Protein AF-A0A0H3J880-F1 (afdb_monomer_lite)

Radius of gyration: 16.23 Å; chains: 1; bounding box: 43×31×44 Å

Secondary structure (DSSP, 8-state):
--HHHHHHHHHHHHHHHHHHHHHHHHHHHHTT------HHHHHHHHHHHHHHHHHHHHHHHHTTGGG--S-HHHHHHHHHHHHHHHHHHHHHHTTT-HHHHHHHHHHHHHHHHHHHHHHHHHHHIIIII--

Sequence (131 aa):
MEMYTDKLGWIAAILFFVCFCYFILKRFVISGFKIKIKLRQVLNLHCYLGIIGTIIAIFHVGKNIVFIQLSAGFICFFSMILLCISGIAIKWFKKISPASRKAWRFIHIGLTAVFVTALLWHIVLYHFIMG

pLDDT: mean 84.31, std 11.35, range [44.94, 95.81]

Structure (mmCIF, N/CA/C/O backbone):
data_AF-A0A0H3J880-F1
#
_entry.id   AF-A0A0H3J880-F1
#
loop_
_atom_site.group_PDB
_atom_site.id
_atom_site.type_symbol
_atom_site.label_atom_id
_atom_site.label_alt_id
_atom_site.label_comp_id
_atom_site.label_asym_id
_atom_site.label_entity_id
_atom_site.label_seq_id
_atom_site.pdbx_PDB_ins_code
_atom_site.Cartn_x
_atom_site.Cartn_y
_atom_site.Cartn_z
_atom_site.occupancy
_atom_site.B_iso_or_equiv
_atom_site.auth_seq_id
_atom_site.auth_comp_id
_atom_site.auth_asym_id
_atom_site.auth_atom_id
_atom_site.pdbx_PDB_model_num
ATOM 1 N N . MET A 1 1 ? 25.441 -1.192 -14.519 1.00 44.94 1 MET A N 1
ATOM 2 C CA . MET A 1 1 ? 24.939 -0.631 -13.238 1.00 44.94 1 MET A CA 1
ATOM 3 C C . MET A 1 1 ? 23.464 -1.006 -12.999 1.00 44.94 1 MET A C 1
ATOM 5 O O . MET A 1 1 ? 22.773 -0.302 -12.278 1.00 44.94 1 MET A O 1
ATOM 9 N N . GLU A 1 2 ? 22.988 -2.131 -13.548 1.00 46.22 2 GLU A N 1
ATOM 10 C CA . GLU A 1 2 ? 21.571 -2.558 -13.513 1.00 46.22 2 GLU A CA 1
ATOM 11 C C . GLU A 1 2 ? 21.253 -3.483 -12.322 1.00 46.22 2 GLU A C 1
ATOM 13 O O . GLU A 1 2 ? 20.140 -3.524 -11.813 1.00 46.22 2 GLU A O 1
ATOM 18 N N . MET A 1 3 ? 22.262 -4.159 -11.768 1.00 45.28 3 MET A N 1
ATOM 19 C CA . MET A 1 3 ? 22.069 -5.192 -10.739 1.00 45.28 3 MET A CA 1
ATOM 20 C C . MET A 1 3 ? 21.665 -4.661 -9.345 1.00 45.28 3 MET A C 1
ATOM 22 O O . MET A 1 3 ? 21.266 -5.431 -8.471 1.00 45.28 3 MET A O 1
ATOM 26 N N . TYR A 1 4 ? 21.813 -3.355 -9.089 1.00 53.69 4 TYR A N 1
ATOM 27 C CA . TYR A 1 4 ? 21.455 -2.729 -7.805 1.00 53.69 4 TYR A CA 1
ATOM 28 C C . TYR A 1 4 ? 20.033 -2.156 -7.792 1.00 53.69 4 TYR A C 1
ATOM 30 O O . TYR A 1 4 ? 19.443 -2.034 -6.718 1.00 53.69 4 TYR A O 1
ATOM 38 N N . THR A 1 5 ? 19.482 -1.789 -8.952 1.00 58.12 5 THR A N 1
ATOM 39 C CA . THR A 1 5 ? 18.128 -1.229 -9.065 1.00 58.12 5 THR A CA 1
ATOM 40 C C . THR A 1 5 ? 17.067 -2.289 -8.802 1.00 58.12 5 THR A C 1
ATOM 42 O O . THR A 1 5 ? 16.141 -2.015 -8.038 1.00 58.12 5 THR A O 1
ATOM 45 N N . ASP A 1 6 ? 17.263 -3.515 -9.286 1.00 69.81 6 ASP A N 1
ATOM 46 C CA . ASP A 1 6 ? 16.341 -4.631 -9.036 1.00 69.81 6 ASP A CA 1
ATOM 47 C C . ASP A 1 6 ? 16.249 -4.997 -7.557 1.00 69.81 6 ASP A C 1
ATOM 49 O O . ASP A 1 6 ? 15.160 -5.211 -7.026 1.00 69.81 6 ASP A O 1
ATOM 53 N N . LYS A 1 7 ? 17.381 -4.992 -6.843 1.00 84.44 7 LYS A N 1
ATOM 54 C CA . LYS A 1 7 ? 17.411 -5.328 -5.411 1.00 84.44 7 LYS A CA 1
ATOM 55 C C . LYS A 1 7 ? 16.525 -4.394 -4.587 1.00 84.44 7 LYS A C 1
ATOM 57 O O . LYS A 1 7 ? 15.821 -4.858 -3.697 1.00 84.44 7 LYS A O 1
ATOM 62 N N . LEU A 1 8 ? 16.524 -3.094 -4.891 1.00 88.00 8 LEU A N 1
ATOM 63 C CA . LEU A 1 8 ? 15.665 -2.124 -4.203 1.00 88.00 8 LEU A CA 1
ATOM 64 C C . LEU A 1 8 ? 14.180 -2.353 -4.513 1.00 88.00 8 LEU A C 1
ATOM 66 O O . LEU A 1 8 ? 13.360 -2.276 -3.599 1.00 88.00 8 LEU A O 1
ATOM 70 N N . GLY A 1 9 ? 13.847 -2.679 -5.767 1.00 87.00 9 GLY A N 1
ATOM 71 C CA . GLY A 1 9 ? 12.483 -3.024 -6.175 1.00 87.00 9 GLY A CA 1
ATOM 72 C C . GLY A 1 9 ? 11.954 -4.245 -5.418 1.00 87.00 9 GLY A C 1
ATOM 73 O O . GLY A 1 9 ? 10.885 -4.184 -4.810 1.00 87.00 9 GLY A O 1
ATOM 74 N N . TRP A 1 10 ? 12.753 -5.313 -5.341 1.00 90.56 10 TRP A N 1
ATOM 75 C CA . TRP A 1 10 ? 12.415 -6.518 -4.579 1.00 90.56 10 TRP A CA 1
ATOM 76 C C . TRP A 1 10 ? 12.299 -6.267 -3.072 1.00 90.56 10 TRP A C 1
ATOM 78 O O . TRP A 1 10 ? 11.354 -6.747 -2.446 1.00 90.56 10 TRP A O 1
ATOM 88 N N . ILE A 1 11 ? 13.204 -5.478 -2.478 1.00 91.50 11 ILE A N 1
ATOM 89 C CA . ILE A 1 11 ? 13.110 -5.100 -1.058 1.00 91.50 11 ILE A CA 1
ATOM 90 C C . ILE A 1 11 ? 11.801 -4.347 -0.792 1.00 91.50 11 ILE A C 1
ATOM 92 O O . ILE A 1 11 ? 11.100 -4.662 0.172 1.00 91.50 11 ILE A O 1
ATOM 96 N N . ALA A 1 12 ? 11.440 -3.384 -1.647 1.00 90.62 12 ALA A N 1
ATOM 97 C CA . ALA A 1 12 ? 10.167 -2.682 -1.530 1.00 90.62 12 ALA A CA 1
ATOM 98 C C . ALA A 1 12 ? 8.988 -3.662 -1.642 1.00 90.62 12 ALA A C 1
ATOM 100 O O . ALA A 1 12 ? 8.129 -3.675 -0.761 1.00 90.62 12 ALA A O 1
ATOM 101 N N . ALA A 1 13 ? 8.975 -4.539 -2.650 1.00 90.62 13 ALA A N 1
ATOM 102 C CA . ALA A 1 13 ? 7.918 -5.531 -2.841 1.00 90.62 13 ALA A CA 1
ATOM 103 C C . ALA A 1 13 ? 7.730 -6.444 -1.613 1.00 90.62 13 ALA A C 1
ATOM 105 O O . ALA A 1 13 ? 6.600 -6.648 -1.167 1.00 90.62 13 ALA A O 1
ATOM 106 N N . ILE A 1 14 ? 8.821 -6.928 -1.006 1.00 92.94 14 ILE A N 1
ATOM 107 C CA . ILE A 1 14 ? 8.778 -7.754 0.213 1.00 92.94 14 ILE A CA 1
ATOM 108 C C . ILE A 1 14 ? 8.187 -6.968 1.389 1.00 92.94 14 ILE A C 1
ATOM 110 O O . ILE A 1 14 ? 7.312 -7.476 2.092 1.00 92.94 14 ILE A O 1
ATOM 114 N N . LEU A 1 15 ? 8.613 -5.718 1.599 1.00 92.38 15 LEU A N 1
ATOM 115 C CA . LEU A 1 15 ? 8.050 -4.867 2.653 1.00 92.38 15 LEU A CA 1
ATOM 116 C C . LEU A 1 15 ? 6.542 -4.657 2.458 1.00 92.38 15 LEU A C 1
ATOM 118 O O . LEU A 1 15 ? 5.781 -4.720 3.426 1.00 92.38 15 LEU A O 1
ATOM 122 N N . PHE A 1 16 ? 6.087 -4.478 1.214 1.00 88.94 16 PHE A N 1
ATOM 123 C CA . PHE A 1 16 ? 4.661 -4.375 0.904 1.00 88.94 16 PHE A CA 1
ATOM 124 C C . PHE A 1 16 ? 3.904 -5.682 1.103 1.00 88.94 16 PHE A C 1
ATOM 126 O O . PHE A 1 16 ? 2.781 -5.655 1.608 1.00 88.94 16 PHE A O 1
ATOM 133 N N . PHE A 1 17 ? 4.510 -6.820 0.780 1.00 90.88 17 PHE A N 1
ATOM 134 C CA . PHE A 1 17 ? 3.924 -8.126 1.054 1.00 90.88 17 PHE A CA 1
ATOM 135 C C . PHE A 1 17 ? 3.709 -8.332 2.562 1.00 90.88 17 PHE A C 1
ATOM 137 O O . PHE A 1 17 ? 2.614 -8.692 2.996 1.00 90.88 17 PHE A O 1
ATOM 144 N N . VAL A 1 18 ? 4.700 -7.983 3.389 1.00 90.50 18 VAL A N 1
ATOM 145 C CA . VAL A 1 18 ? 4.560 -7.998 4.856 1.00 90.50 18 VAL A CA 1
ATOM 146 C C . VAL A 1 18 ? 3.460 -7.034 5.321 1.00 90.50 18 VAL A C 1
ATOM 148 O O . VAL A 1 18 ? 2.651 -7.383 6.186 1.00 90.50 18 VAL A O 1
ATOM 151 N N . CYS A 1 19 ? 3.363 -5.842 4.724 1.00 89.44 19 CYS A N 1
ATOM 152 C CA . CYS A 1 19 ? 2.262 -4.915 4.987 1.00 89.44 19 CYS A CA 1
ATOM 153 C C . CYS A 1 19 ? 0.897 -5.510 4.627 1.00 89.44 19 CYS A C 1
ATOM 155 O O . CYS A 1 19 ? -0.057 -5.308 5.379 1.00 89.44 19 CYS A O 1
ATOM 157 N N . PHE A 1 20 ? 0.787 -6.251 3.526 1.00 87.31 20 PHE A N 1
ATOM 158 C CA . PHE A 1 20 ? -0.449 -6.903 3.101 1.00 87.31 20 PHE A CA 1
ATOM 159 C C . PHE A 1 20 ? -0.877 -8.007 4.079 1.00 87.31 20 PHE A C 1
ATOM 161 O O . PHE A 1 20 ? -2.054 -8.096 4.443 1.00 87.31 20 PHE A O 1
ATOM 168 N N . CYS A 1 21 ? 0.080 -8.766 4.622 1.00 87.62 21 CYS A N 1
ATOM 169 C CA . CYS A 1 21 ? -0.172 -9.785 5.643 1.00 87.62 21 CYS A CA 1
ATOM 170 C C . CYS A 1 21 ? -0.862 -9.234 6.904 1.00 87.62 21 CYS A C 1
ATOM 172 O O . 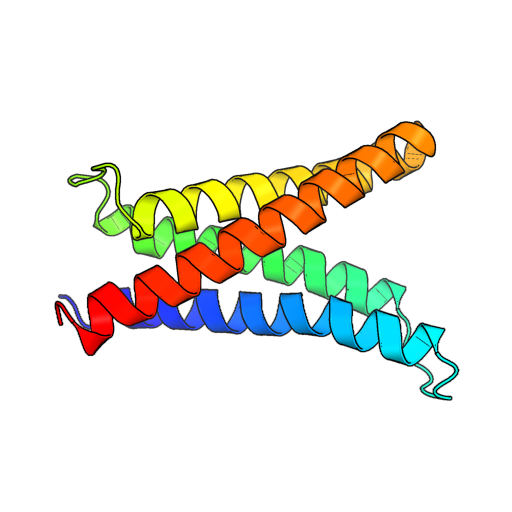CYS A 1 21 ? -1.598 -9.969 7.565 1.00 87.62 21 CYS A O 1
ATOM 174 N N . TYR A 1 22 ? -0.719 -7.941 7.227 1.00 85.81 22 TYR A N 1
ATOM 175 C CA . TYR A 1 22 ? -1.488 -7.317 8.313 1.00 85.81 22 TYR A CA 1
ATOM 176 C C . TYR A 1 22 ? -3.004 -7.442 8.101 1.00 85.81 22 TYR A C 1
ATOM 178 O O . TYR A 1 22 ? -3.739 -7.687 9.062 1.00 85.81 22 TYR A O 1
ATOM 186 N N . PHE A 1 23 ? -3.489 -7.281 6.865 1.00 80.81 23 PHE A N 1
ATOM 187 C CA . PHE A 1 23 ? -4.916 -7.389 6.562 1.00 80.81 23 PHE A CA 1
ATOM 188 C C . PHE A 1 23 ? -5.432 -8.800 6.851 1.00 80.81 23 PHE A C 1
ATOM 190 O O . PHE A 1 23 ? -6.461 -8.958 7.513 1.00 80.81 23 PHE A O 1
ATOM 197 N N . ILE A 1 24 ? -4.669 -9.806 6.422 1.00 82.75 24 ILE A N 1
ATOM 198 C CA . ILE A 1 24 ? -4.939 -11.225 6.663 1.00 82.75 24 ILE A CA 1
ATOM 199 C C . ILE A 1 24 ? -4.944 -11.507 8.171 1.00 82.75 24 ILE A C 1
ATOM 201 O O . ILE A 1 24 ? -5.935 -11.995 8.715 1.00 82.75 24 ILE A O 1
ATOM 205 N N . LEU A 1 25 ? -3.884 -11.104 8.877 1.00 83.31 25 LEU A N 1
ATOM 206 C CA . LEU A 1 25 ? -3.745 -11.312 10.318 1.00 83.31 25 LEU A CA 1
ATOM 207 C C . LEU A 1 25 ? -4.886 -10.666 11.112 1.00 83.31 25 LEU A C 1
ATOM 209 O O . LEU A 1 25 ? -5.441 -11.270 12.029 1.00 83.31 25 LEU A O 1
ATOM 213 N N . LYS A 1 26 ? -5.280 -9.444 10.745 1.00 81.06 26 LYS A N 1
ATOM 214 C CA . LYS A 1 26 ? -6.403 -8.747 11.374 1.00 81.06 26 LYS A CA 1
ATOM 215 C C . LYS A 1 26 ? -7.712 -9.526 11.221 1.00 81.06 26 LYS A C 1
ATOM 217 O O . LYS A 1 26 ? -8.506 -9.533 12.158 1.00 81.06 26 LYS A O 1
ATOM 222 N N . ARG A 1 27 ? -7.954 -10.159 10.068 1.00 82.38 27 ARG A N 1
ATOM 223 C CA . ARG A 1 27 ? -9.150 -10.985 9.844 1.00 82.38 27 ARG A CA 1
ATOM 224 C C . ARG A 1 27 ? -9.129 -12.240 10.708 1.00 82.38 27 ARG A C 1
ATOM 226 O O . ARG A 1 27 ? -10.119 -12.481 11.386 1.00 82.38 27 ARG A O 1
ATOM 233 N N . PHE A 1 28 ? -8.002 -12.947 10.782 1.00 82.19 28 PHE A N 1
ATOM 234 C CA . PHE A 1 28 ? -7.865 -14.120 11.655 1.00 82.19 28 PHE A CA 1
ATOM 235 C C . PHE A 1 28 ? -8.139 -13.798 13.127 1.00 82.19 28 PHE A C 1
ATOM 237 O O . PHE A 1 28 ? -8.908 -14.505 13.774 1.00 82.19 28 PHE A O 1
ATOM 244 N N . VAL A 1 29 ? -7.578 -12.700 13.646 1.00 78.00 29 VAL A N 1
ATOM 245 C CA . VAL A 1 29 ? -7.802 -12.288 15.043 1.00 78.00 29 VAL A CA 1
ATOM 246 C C . VAL A 1 29 ? -9.272 -11.925 15.303 1.00 78.00 29 VAL A C 1
ATOM 248 O O . VAL A 1 29 ? -9.797 -12.248 16.364 1.00 78.00 29 VAL A O 1
ATOM 251 N N . ILE A 1 30 ? -9.960 -11.283 14.349 1.00 75.88 30 ILE A N 1
ATOM 252 C CA . ILE A 1 30 ? -11.394 -10.957 14.481 1.00 75.88 30 ILE A CA 1
ATOM 253 C C . ILE A 1 30 ? -12.262 -12.223 14.441 1.00 75.88 30 ILE A C 1
ATOM 255 O O . ILE A 1 30 ? -13.243 -12.295 15.174 1.00 75.88 30 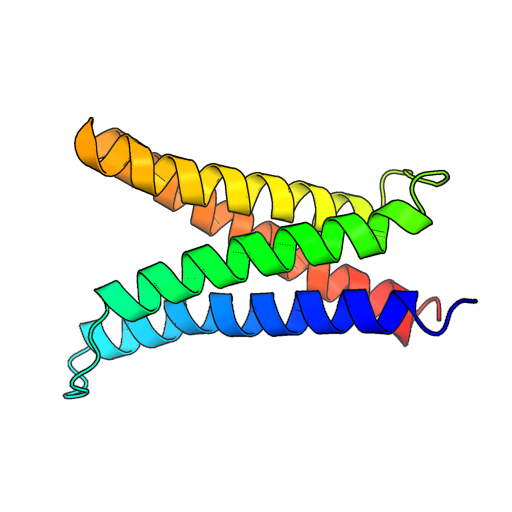ILE A O 1
ATOM 259 N N . SER A 1 31 ? -11.893 -13.227 13.643 1.00 77.88 31 SER A N 1
ATOM 260 C CA . SER A 1 31 ? -12.625 -14.497 13.518 1.00 77.88 31 SER A CA 1
ATOM 261 C C . SER A 1 31 ? -12.467 -15.445 14.720 1.00 77.88 31 SER A C 1
ATOM 263 O O . SER A 1 31 ? -12.843 -16.609 14.631 1.00 77.88 31 SER A O 1
ATOM 265 N N . GLY A 1 32 ? -11.925 -14.976 15.849 1.00 66.44 32 GLY A N 1
ATOM 266 C CA . GLY A 1 32 ? -11.917 -15.729 17.107 1.00 66.44 32 GLY A CA 1
ATOM 267 C C . GLY A 1 32 ? -10.705 -16.635 17.325 1.00 66.44 32 GLY A C 1
ATOM 268 O O . GLY A 1 32 ? -10.690 -17.407 18.285 1.00 66.44 32 GLY A O 1
ATOM 269 N N . PHE A 1 33 ? -9.656 -16.529 16.501 1.00 70.38 33 PHE A N 1
ATOM 270 C CA . PHE A 1 33 ? -8.387 -17.192 16.810 1.00 70.38 33 PHE A CA 1
ATOM 271 C C . PHE A 1 33 ? -7.807 -16.616 18.111 1.00 70.38 33 PHE A C 1
ATOM 273 O O . PHE A 1 33 ? -7.541 -15.417 18.203 1.00 70.38 33 PHE A O 1
ATOM 280 N N . LYS A 1 34 ? -7.581 -17.475 19.118 1.00 67.50 34 LYS A N 1
ATOM 281 C CA . LYS A 1 34 ? -7.067 -17.134 20.465 1.00 67.50 34 LYS A CA 1
ATOM 282 C C . LYS A 1 34 ? -5.588 -16.706 20.476 1.00 67.50 34 LYS A C 1
ATOM 284 O O . LYS A 1 34 ? -4.835 -17.048 21.386 1.00 67.50 34 LYS A O 1
ATOM 289 N N . ILE A 1 35 ? -5.135 -15.965 19.472 1.00 69.00 35 ILE A N 1
ATOM 290 C CA . ILE A 1 35 ? -3.759 -15.485 19.401 1.00 69.00 35 ILE A CA 1
ATOM 291 C C . ILE A 1 35 ? -3.675 -14.148 20.148 1.00 69.00 35 ILE A C 1
ATOM 293 O O . ILE A 1 35 ? -4.317 -13.167 19.772 1.00 69.00 35 ILE A O 1
ATOM 297 N N . LYS A 1 36 ? -2.859 -14.089 21.210 1.00 70.19 36 LYS A N 1
ATOM 298 C CA . LYS A 1 36 ? -2.593 -12.870 21.999 1.00 70.19 36 LYS A CA 1
ATOM 299 C C . LYS A 1 36 ? -1.694 -11.886 21.230 1.00 70.19 36 LYS A C 1
ATOM 301 O O . LYS A 1 36 ? -0.583 -11.585 21.655 1.00 70.19 36 LYS A O 1
ATOM 306 N N . ILE A 1 37 ? -2.158 -11.371 20.093 1.00 77.12 37 ILE A N 1
ATOM 307 C CA . ILE A 1 37 ? -1.441 -10.347 19.321 1.00 77.12 37 ILE A CA 1
ATOM 308 C C . ILE A 1 37 ? -1.972 -8.958 19.662 1.00 77.12 37 ILE A C 1
ATOM 310 O O . ILE A 1 37 ? -3.160 -8.655 19.536 1.00 77.12 37 ILE A O 1
ATOM 314 N N . LYS A 1 38 ? -1.057 -8.056 20.024 1.00 84.31 38 LYS A N 1
ATOM 315 C CA . LYS A 1 38 ? -1.355 -6.633 20.204 1.00 84.31 38 LYS A CA 1
ATOM 316 C C . LYS A 1 38 ? -1.556 -5.976 18.831 1.00 84.31 38 LYS A C 1
ATOM 318 O O . LYS A 1 38 ? -0.642 -5.359 18.291 1.00 84.31 38 LYS A O 1
ATOM 323 N N . LEU A 1 39 ? -2.774 -6.046 18.282 1.00 83.50 39 LEU A N 1
ATOM 324 C CA . LEU A 1 39 ? -3.146 -5.486 16.965 1.00 83.50 39 LEU A CA 1
ATOM 325 C C . LEU A 1 39 ? -2.707 -4.027 16.750 1.00 83.50 39 LEU A C 1
ATOM 327 O O . LEU A 1 39 ? -2.435 -3.618 15.623 1.00 83.50 39 LEU A O 1
ATOM 331 N N . ARG A 1 40 ? -2.629 -3.232 17.824 1.00 85.19 40 ARG A N 1
ATOM 332 C CA . ARG A 1 40 ? -2.152 -1.844 17.770 1.00 85.19 40 ARG A CA 1
ATOM 333 C C . ARG A 1 40 ? -0.666 -1.742 17.416 1.00 85.19 40 ARG A C 1
ATOM 335 O O . ARG A 1 40 ? -0.303 -0.850 16.658 1.00 85.19 40 ARG A O 1
ATOM 342 N N . GLN A 1 41 ? 0.171 -2.634 17.945 1.00 86.19 41 GLN A N 1
ATOM 343 C CA . GLN A 1 41 ? 1.599 -2.673 17.620 1.00 86.19 41 GLN A CA 1
ATOM 344 C C . GLN A 1 41 ? 1.804 -3.117 16.172 1.00 86.19 41 GLN A C 1
ATOM 346 O O . GLN A 1 41 ? 2.550 -2.470 15.446 1.00 86.19 41 GLN A O 1
ATOM 351 N N . VAL A 1 42 ? 1.061 -4.133 15.722 1.00 88.06 42 VAL A N 1
ATOM 352 C CA . VAL A 1 42 ? 1.133 -4.591 14.327 1.00 88.06 42 VAL A CA 1
ATOM 353 C C . VAL A 1 42 ? 0.655 -3.513 13.353 1.00 88.06 42 VAL A C 1
ATOM 355 O O . VAL A 1 42 ? 1.276 -3.308 12.319 1.00 88.06 42 VAL A O 1
ATOM 358 N N . LEU A 1 43 ? -0.399 -2.762 13.695 1.00 89.06 43 LEU A N 1
ATOM 359 C CA . LEU A 1 43 ? -0.839 -1.624 12.883 1.00 89.06 43 LEU A CA 1
ATOM 360 C C . LEU A 1 43 ? 0.242 -0.538 12.784 1.00 89.06 43 LEU A C 1
ATOM 362 O O . LEU A 1 43 ? 0.454 0.010 11.708 1.00 89.06 43 LEU A O 1
ATOM 366 N N . ASN A 1 44 ? 0.922 -0.216 13.890 1.00 89.69 44 ASN A N 1
ATOM 367 C CA . ASN A 1 44 ? 2.023 0.747 13.860 1.00 89.69 44 ASN A CA 1
ATOM 368 C C . ASN A 1 44 ? 3.167 0.246 12.969 1.00 89.69 44 ASN A C 1
ATOM 370 O O . ASN A 1 44 ? 3.659 1.015 12.149 1.00 89.69 44 ASN A O 1
ATOM 374 N N . LEU A 1 45 ? 3.536 -1.034 13.092 1.00 90.44 45 LEU A N 1
ATOM 375 C CA . LEU A 1 45 ? 4.549 -1.661 12.247 1.00 90.44 45 LEU A CA 1
ATOM 376 C C . LEU A 1 45 ? 4.158 -1.597 10.766 1.00 90.44 45 LEU A C 1
ATOM 378 O O . LEU A 1 45 ? 4.955 -1.132 9.965 1.00 90.44 45 LEU A O 1
ATOM 382 N N . HIS A 1 46 ? 2.922 -1.961 10.412 1.00 92.31 46 HIS A N 1
ATOM 383 C CA . HIS A 1 46 ? 2.389 -1.835 9.051 1.00 92.31 46 HIS A CA 1
ATOM 384 C C . HIS A 1 46 ? 2.531 -0.404 8.508 1.00 92.31 46 HIS A C 1
ATOM 386 O O . HIS A 1 46 ? 2.992 -0.214 7.387 1.00 92.31 46 HIS A O 1
ATOM 392 N N . CYS A 1 47 ? 2.197 0.620 9.303 1.00 91.25 47 CYS A N 1
ATOM 393 C CA . CYS A 1 47 ? 2.376 2.007 8.871 1.00 91.25 47 CYS A CA 1
ATOM 394 C C . CYS A 1 47 ? 3.855 2.366 8.650 1.00 91.25 47 CYS A C 1
ATOM 396 O O . CYS A 1 47 ? 4.168 3.027 7.664 1.00 91.25 47 CYS A O 1
ATOM 398 N N . TYR A 1 48 ? 4.757 1.952 9.546 1.00 92.50 48 TYR A N 1
ATOM 399 C CA . TYR A 1 48 ? 6.188 2.229 9.396 1.00 92.50 48 TYR A CA 1
ATOM 400 C C . TYR A 1 48 ? 6.781 1.514 8.181 1.00 92.50 48 TYR A C 1
ATOM 402 O O . TYR A 1 48 ? 7.460 2.148 7.380 1.00 92.50 48 TYR A O 1
ATOM 410 N N . LEU A 1 49 ? 6.471 0.228 8.005 1.00 93.50 49 LEU A N 1
ATOM 411 C CA . LEU A 1 49 ? 6.911 -0.560 6.855 1.00 93.50 49 LEU A CA 1
ATOM 412 C C . LEU A 1 49 ? 6.369 0.011 5.541 1.00 93.50 49 LEU A C 1
ATOM 414 O O . LEU A 1 49 ? 7.116 0.094 4.575 1.00 93.50 49 LEU A O 1
ATOM 418 N N . GLY A 1 50 ? 5.113 0.472 5.511 1.00 92.12 50 GLY A N 1
ATOM 419 C CA . GLY A 1 50 ? 4.537 1.128 4.336 1.00 92.12 50 GLY A CA 1
ATOM 420 C C . GLY A 1 50 ? 5.281 2.411 3.952 1.00 92.12 50 GLY A C 1
ATOM 421 O O . GLY A 1 50 ? 5.592 2.613 2.779 1.00 92.12 50 GLY A O 1
ATOM 422 N N . ILE A 1 51 ? 5.638 3.251 4.931 1.00 94.38 51 ILE A N 1
ATOM 423 C CA . ILE A 1 51 ? 6.429 4.470 4.691 1.00 94.38 51 ILE A CA 1
ATOM 424 C C . ILE A 1 51 ? 7.841 4.113 4.206 1.00 94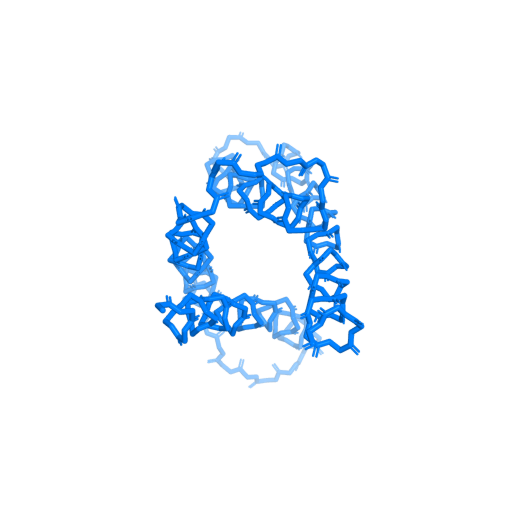.38 51 ILE A C 1
ATOM 426 O O . ILE A 1 51 ? 8.280 4.638 3.186 1.00 94.38 51 ILE A O 1
ATOM 430 N N . ILE A 1 52 ? 8.533 3.199 4.894 1.00 94.38 52 ILE A N 1
ATOM 431 C CA . ILE A 1 52 ? 9.894 2.770 4.533 1.00 94.38 52 ILE A CA 1
ATOM 432 C C . ILE A 1 52 ? 9.911 2.160 3.128 1.00 94.38 52 ILE A C 1
ATOM 434 O O . ILE A 1 52 ? 10.738 2.542 2.304 1.00 94.38 52 ILE A O 1
ATOM 438 N N . GLY A 1 53 ? 8.964 1.271 2.821 1.00 93.06 53 GLY A N 1
ATOM 439 C CA . GLY A 1 53 ? 8.815 0.687 1.490 1.00 93.06 53 GLY A CA 1
ATOM 440 C C . GLY A 1 53 ? 8.569 1.754 0.421 1.00 93.06 53 GLY A C 1
ATOM 441 O O . GLY A 1 53 ? 9.156 1.683 -0.654 1.00 93.06 53 GLY A O 1
ATOM 442 N N . THR A 1 54 ? 7.773 2.783 0.736 1.00 93.62 54 THR A N 1
ATOM 443 C CA . THR A 1 54 ? 7.553 3.942 -0.150 1.00 93.62 54 THR A CA 1
ATOM 444 C C . THR A 1 54 ? 8.833 4.695 -0.454 1.00 93.62 54 THR A C 1
ATOM 446 O O . THR A 1 54 ? 9.126 4.944 -1.619 1.00 93.62 54 THR A O 1
ATOM 449 N N . ILE A 1 55 ? 9.640 4.985 0.562 1.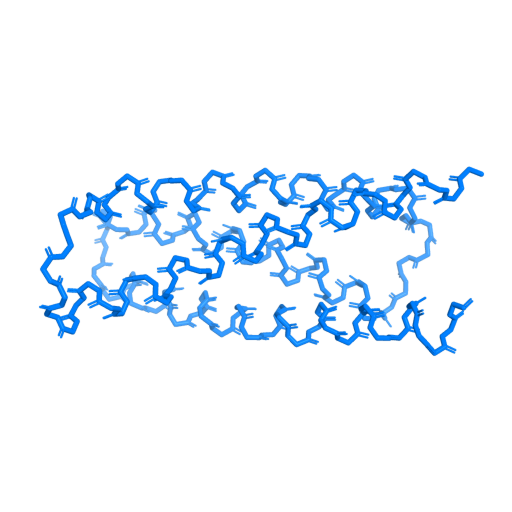00 93.56 55 ILE A N 1
ATOM 450 C CA . ILE A 1 55 ? 10.933 5.651 0.385 1.00 93.56 55 ILE A CA 1
ATOM 451 C C . ILE A 1 55 ? 11.868 4.810 -0.497 1.00 93.56 55 ILE A C 1
ATOM 453 O O . ILE A 1 55 ? 12.488 5.337 -1.418 1.00 93.56 55 ILE A O 1
ATOM 457 N N . ILE A 1 56 ? 11.933 3.495 -0.276 1.00 92.38 56 ILE A N 1
ATOM 458 C CA . ILE A 1 56 ? 12.774 2.594 -1.079 1.00 92.38 56 ILE A CA 1
ATOM 459 C C . ILE A 1 56 ? 12.313 2.560 -2.542 1.00 92.38 56 ILE A C 1
ATOM 461 O O . ILE A 1 56 ? 13.150 2.635 -3.441 1.00 92.38 56 ILE A O 1
ATOM 465 N N . ALA A 1 57 ? 11.004 2.515 -2.801 1.00 89.94 57 ALA A N 1
ATOM 466 C CA . ALA A 1 57 ? 10.485 2.573 -4.166 1.00 89.94 57 ALA A CA 1
ATOM 467 C C . ALA A 1 57 ? 10.767 3.920 -4.848 1.00 89.94 57 ALA A C 1
ATOM 469 O O . ALA A 1 57 ? 11.087 3.933 -6.032 1.00 89.94 57 ALA A O 1
ATOM 470 N N . ILE A 1 58 ? 10.721 5.040 -4.113 1.00 90.19 58 ILE A N 1
ATOM 471 C CA . ILE A 1 58 ? 11.146 6.351 -4.634 1.00 90.19 58 ILE A CA 1
ATOM 472 C C . ILE A 1 58 ? 12.610 6.290 -5.076 1.00 90.19 58 ILE A C 1
ATOM 474 O O . ILE A 1 58 ? 12.927 6.768 -6.158 1.00 90.19 58 ILE A O 1
ATOM 478 N N . PHE A 1 59 ? 13.500 5.660 -4.305 1.00 89.56 59 PH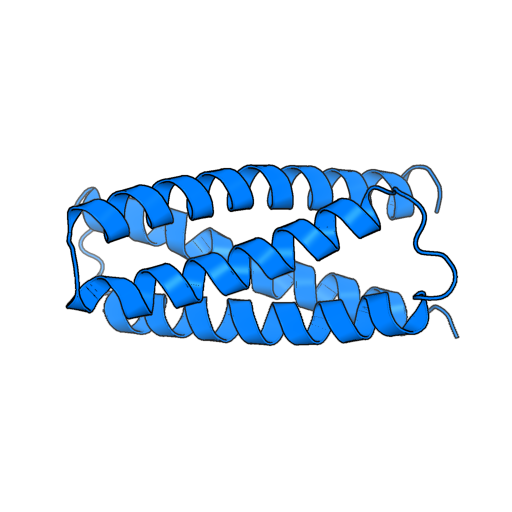E A N 1
ATOM 479 C CA . PHE A 1 59 ? 14.898 5.491 -4.714 1.00 89.56 59 PHE A CA 1
ATOM 480 C C . PHE A 1 59 ? 15.081 4.530 -5.896 1.00 89.56 59 PHE A C 1
ATOM 482 O O . PHE A 1 59 ? 15.965 4.750 -6.725 1.00 89.56 59 PHE A O 1
ATOM 489 N N . HIS A 1 60 ? 14.261 3.481 -5.990 1.00 87.62 60 HIS A N 1
ATOM 490 C CA . HIS A 1 60 ? 14.256 2.558 -7.127 1.00 87.62 60 HIS A CA 1
ATOM 491 C C . HIS A 1 60 ? 13.839 3.271 -8.427 1.00 87.62 60 HIS A C 1
ATOM 493 O O . HIS A 1 60 ? 14.558 3.202 -9.423 1.00 87.62 60 HIS A O 1
ATOM 499 N N . VAL A 1 61 ? 12.733 4.024 -8.397 1.00 84.75 61 VAL A N 1
ATOM 500 C CA . VAL A 1 61 ? 12.232 4.800 -9.547 1.00 84.75 61 VAL A CA 1
ATOM 501 C C . VAL A 1 61 ? 13.108 6.017 -9.833 1.00 84.75 61 VAL A C 1
ATOM 503 O O . VAL A 1 61 ? 13.305 6.369 -10.991 1.00 84.75 61 VAL A O 1
ATOM 506 N N . GLY A 1 62 ? 13.688 6.626 -8.795 1.00 75.19 62 GLY A N 1
ATOM 507 C CA . GLY A 1 62 ? 14.526 7.826 -8.854 1.00 75.19 62 GLY A CA 1
ATOM 508 C C . GLY A 1 62 ? 15.670 7.748 -9.861 1.00 75.19 62 GLY A C 1
ATOM 509 O O . GLY A 1 62 ? 16.054 8.749 -10.458 1.00 75.19 62 GLY A O 1
ATOM 510 N N . LYS A 1 63 ? 16.175 6.537 -10.096 1.00 68.44 63 LYS A N 1
ATOM 511 C CA . LYS A 1 63 ? 17.257 6.256 -11.044 1.00 68.44 63 LYS A CA 1
ATOM 512 C C . LYS A 1 63 ? 16.793 6.148 -12.504 1.00 68.44 63 LYS A C 1
ATOM 514 O O . LYS A 1 63 ? 17.634 6.169 -13.391 1.00 68.44 63 LYS A O 1
ATOM 519 N N . ASN A 1 64 ? 15.482 6.082 -12.742 1.00 66.69 64 ASN A N 1
ATOM 520 C CA . ASN A 1 64 ? 14.835 5.915 -14.048 1.00 66.69 64 ASN A CA 1
ATOM 521 C C . ASN A 1 64 ? 13.840 7.056 -14.380 1.00 66.69 64 ASN A C 1
ATOM 523 O O . ASN A 1 64 ? 13.058 6.939 -15.321 1.00 66.69 64 ASN A O 1
ATOM 527 N N . ILE A 1 65 ? 13.872 8.176 -13.635 1.00 62.91 65 ILE A N 1
ATOM 528 C CA . ILE A 1 65 ? 12.941 9.324 -13.768 1.00 62.91 65 ILE A CA 1
ATOM 529 C C . ILE A 1 65 ? 12.908 9.923 -15.188 1.00 62.91 65 ILE A C 1
ATOM 531 O O . ILE A 1 65 ? 11.909 10.519 -15.584 1.00 62.91 65 ILE A O 1
ATOM 535 N N . VAL A 1 66 ? 13.969 9.745 -15.978 1.00 54.81 66 VAL A N 1
ATOM 536 C CA . VAL A 1 66 ? 14.074 10.301 -17.339 1.00 54.81 66 VAL A CA 1
ATOM 537 C C . VAL A 1 66 ? 13.091 9.637 -18.324 1.00 54.81 66 VAL A C 1
ATOM 539 O O . VAL A 1 66 ? 12.756 10.233 -19.342 1.00 54.81 66 VAL A O 1
ATOM 542 N N . PHE A 1 67 ? 12.545 8.457 -17.996 1.00 56.41 67 PHE A N 1
ATOM 543 C CA . PHE A 1 67 ? 11.593 7.708 -18.830 1.00 56.41 67 PHE A CA 1
ATOM 544 C C . PHE A 1 67 ? 10.233 7.500 -18.147 1.00 56.41 67 PHE A C 1
ATOM 546 O O . PHE A 1 67 ? 9.652 6.415 -18.208 1.00 56.41 67 PHE A O 1
ATOM 553 N N . ILE A 1 68 ? 9.688 8.534 -17.494 1.00 58.31 68 ILE A N 1
ATOM 554 C CA . ILE A 1 68 ? 8.312 8.495 -16.971 1.00 58.31 68 ILE A CA 1
ATOM 555 C C . ILE A 1 68 ? 7.319 8.596 -18.143 1.00 58.31 68 ILE A C 1
ATOM 557 O O . ILE A 1 68 ? 6.704 9.626 -18.399 1.00 58.31 68 ILE A O 1
ATOM 561 N N . GLN A 1 69 ? 7.181 7.505 -18.889 1.00 68.56 69 GLN A N 1
ATOM 562 C CA . GLN A 1 69 ? 6.030 7.255 -19.747 1.00 68.56 69 GLN A CA 1
ATOM 563 C C . GLN A 1 69 ? 4.953 6.530 -18.939 1.00 68.56 69 GLN A C 1
ATOM 565 O O . GLN A 1 69 ? 5.246 5.859 -17.940 1.00 68.56 69 GLN A O 1
ATOM 570 N N . LEU A 1 70 ? 3.696 6.667 -19.372 1.00 74.81 70 LEU A N 1
ATOM 571 C CA . LEU A 1 70 ? 2.562 5.975 -18.767 1.00 74.81 70 LEU A CA 1
ATOM 572 C C . LEU A 1 70 ? 2.775 4.455 -18.903 1.00 74.81 70 LEU A C 1
ATOM 574 O O . LEU A 1 70 ? 2.532 3.867 -19.950 1.00 74.81 70 LEU A O 1
ATOM 578 N N . SER A 1 71 ? 3.295 3.836 -17.846 1.00 82.00 71 SER A N 1
ATOM 579 C CA . SER A 1 71 ? 3.752 2.444 -17.817 1.00 82.00 71 SER A CA 1
ATOM 580 C C . SER A 1 71 ? 3.237 1.729 -16.569 1.00 82.00 71 SER A C 1
ATOM 582 O O . SER A 1 71 ? 2.808 2.363 -15.600 1.00 82.00 71 SER A O 1
ATOM 584 N N . ALA A 1 72 ? 3.318 0.395 -16.558 1.00 81.69 72 ALA A N 1
ATOM 585 C CA . ALA A 1 72 ? 2.957 -0.405 -15.386 1.00 81.69 72 ALA A CA 1
ATOM 586 C C . ALA A 1 72 ? 3.754 0.013 -14.134 1.00 81.69 72 ALA A C 1
ATOM 588 O O . ALA A 1 72 ? 3.184 0.111 -13.046 1.00 81.69 72 ALA A O 1
ATOM 589 N N . GLY A 1 73 ? 5.042 0.344 -14.299 1.00 85.00 73 GLY A N 1
ATOM 590 C CA . GLY A 1 73 ? 5.891 0.853 -13.219 1.00 85.00 73 GLY A CA 1
ATOM 591 C C . GLY A 1 73 ? 5.423 2.210 -12.688 1.00 85.00 73 GLY A C 1
ATOM 592 O O . GLY A 1 73 ? 5.351 2.404 -11.475 1.00 85.00 73 GLY A O 1
ATOM 593 N N . PHE A 1 74 ? 5.013 3.126 -13.574 1.00 86.50 74 PHE A N 1
ATOM 594 C CA . PHE A 1 74 ? 4.470 4.428 -13.175 1.00 86.50 74 PHE A CA 1
ATOM 595 C C . PHE A 1 74 ? 3.164 4.298 -12.380 1.00 86.50 74 PHE A C 1
ATOM 597 O O . PHE A 1 74 ? 3.027 4.899 -11.313 1.00 86.50 74 PHE A O 1
ATOM 604 N N . ILE A 1 75 ? 2.222 3.474 -12.853 1.00 88.94 75 ILE A N 1
ATOM 605 C CA . ILE A 1 75 ? 0.948 3.228 -12.158 1.00 88.94 75 ILE A CA 1
ATOM 606 C C . ILE A 1 75 ? 1.202 2.588 -10.787 1.00 88.94 75 ILE A C 1
ATOM 608 O O . ILE A 1 75 ? 0.614 3.006 -9.785 1.00 88.94 75 ILE A O 1
ATOM 612 N N . CYS A 1 76 ? 2.106 1.606 -10.721 1.00 89.75 76 CYS A N 1
ATOM 613 C CA . CYS A 1 76 ? 2.516 0.963 -9.476 1.00 89.75 76 CYS A CA 1
ATOM 614 C C . CYS A 1 76 ? 3.098 1.987 -8.489 1.00 89.75 76 CYS A C 1
ATOM 616 O O . CYS A 1 76 ? 2.642 2.088 -7.354 1.00 89.75 76 CYS A O 1
ATOM 618 N N . PHE A 1 77 ? 4.044 2.812 -8.930 1.00 90.31 77 PHE A N 1
ATOM 619 C CA . PHE A 1 77 ? 4.669 3.827 -8.088 1.00 90.31 77 PHE A CA 1
ATOM 620 C C . PHE A 1 77 ? 3.672 4.874 -7.574 1.00 90.31 77 PHE A C 1
ATOM 622 O O . PHE A 1 77 ? 3.608 5.150 -6.373 1.00 90.31 77 PHE A O 1
ATOM 629 N N . PHE A 1 78 ? 2.850 5.427 -8.468 1.00 91.94 78 PHE A N 1
ATOM 630 C CA . PHE A 1 78 ? 1.887 6.466 -8.117 1.00 91.94 78 PHE A CA 1
ATOM 631 C C . PHE A 1 78 ? 0.803 5.944 -7.167 1.00 91.94 78 PHE A C 1
ATOM 633 O O . PHE A 1 78 ? 0.493 6.582 -6.158 1.00 91.94 78 PHE A O 1
ATOM 640 N N . SER A 1 79 ? 0.270 4.746 -7.430 1.00 93.38 79 SER A N 1
ATOM 641 C CA . SER A 1 79 ? -0.695 4.109 -6.526 1.00 93.38 79 SER A CA 1
ATOM 642 C C . SER A 1 79 ? -0.095 3.841 -5.145 1.00 93.38 79 SER A C 1
ATOM 644 O O . SER A 1 79 ? -0.782 4.040 -4.143 1.00 93.38 79 SER A O 1
ATOM 646 N N . MET A 1 80 ? 1.195 3.502 -5.065 1.00 92.88 80 MET A N 1
ATOM 647 C CA . MET A 1 80 ? 1.904 3.310 -3.801 1.00 92.88 80 MET A CA 1
ATOM 648 C C . MET A 1 80 ? 2.019 4.598 -2.973 1.00 92.88 80 MET A C 1
ATOM 650 O O . MET A 1 80 ? 1.765 4.586 -1.765 1.00 92.88 80 MET A O 1
ATOM 654 N N . ILE A 1 81 ? 2.330 5.726 -3.619 1.00 94.00 81 ILE A N 1
ATOM 655 C CA . ILE A 1 81 ? 2.346 7.048 -2.973 1.00 94.00 81 ILE A CA 1
ATOM 656 C C . ILE A 1 81 ? 0.953 7.386 -2.428 1.00 94.00 81 ILE A C 1
ATOM 658 O O . ILE A 1 81 ? 0.816 7.742 -1.254 1.00 94.00 81 ILE A O 1
ATOM 662 N N . LEU A 1 82 ? -0.094 7.221 -3.242 1.00 95.81 82 LEU A N 1
ATOM 663 C CA . LEU A 1 82 ? -1.476 7.469 -2.819 1.00 95.81 82 LEU A CA 1
ATOM 664 C C . LEU A 1 82 ? -1.911 6.545 -1.669 1.00 95.81 82 LEU A C 1
ATOM 666 O O . LEU A 1 82 ? -2.623 6.972 -0.754 1.00 95.81 82 LEU A O 1
ATOM 670 N N . LEU A 1 83 ? -1.466 5.286 -1.667 1.00 94.75 83 LEU A N 1
ATOM 671 C CA . LEU A 1 83 ? -1.662 4.348 -0.557 1.00 94.75 83 LEU A CA 1
ATOM 672 C C . LEU A 1 83 ? -1.057 4.881 0.739 1.00 94.75 83 LEU A C 1
ATOM 674 O O . LEU A 1 83 ? -1.716 4.878 1.780 1.00 94.75 83 LEU A O 1
ATOM 678 N N . CYS A 1 84 ? 0.189 5.348 0.680 1.00 94.50 84 CYS A N 1
ATOM 679 C CA . CYS A 1 84 ? 0.890 5.872 1.843 1.00 94.50 84 CYS A CA 1
ATOM 680 C C . CYS A 1 84 ? 0.173 7.116 2.397 1.00 94.50 84 CYS A C 1
ATOM 682 O O . CYS A 1 84 ? -0.162 7.167 3.585 1.00 94.50 84 CYS A O 1
ATOM 684 N N . ILE A 1 85 ? -0.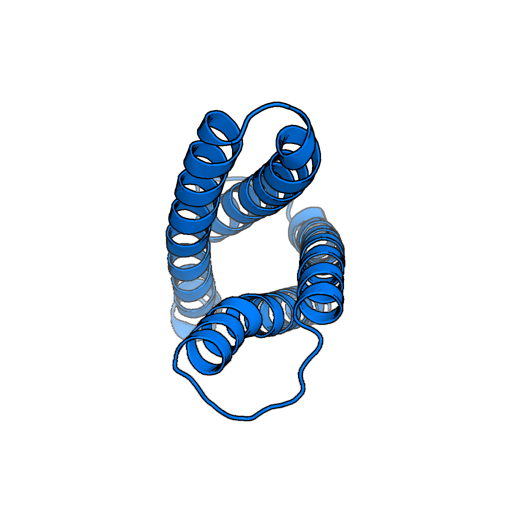179 8.066 1.520 1.00 94.62 85 ILE A N 1
ATOM 685 C CA . ILE A 1 85 ? -0.924 9.284 1.876 1.00 94.62 85 ILE A CA 1
ATOM 686 C C . ILE A 1 85 ? -2.280 8.936 2.499 1.00 94.62 85 ILE A C 1
ATOM 688 O O . ILE A 1 85 ? -2.617 9.438 3.574 1.00 94.62 85 ILE A O 1
ATOM 692 N N . SER A 1 86 ? -3.054 8.044 1.876 1.00 94.94 86 SER A N 1
ATOM 693 C CA . SER A 1 86 ? -4.356 7.627 2.412 1.00 94.94 86 SER A CA 1
ATOM 694 C C . SER A 1 86 ? -4.225 6.916 3.765 1.00 94.94 86 SER A C 1
ATOM 696 O O . SER A 1 86 ? -5.043 7.142 4.658 1.00 94.94 86 SER A O 1
ATOM 698 N N . GLY A 1 87 ? -3.166 6.127 3.979 1.00 91.81 87 GLY A N 1
ATOM 699 C CA . GLY A 1 87 ? -2.857 5.512 5.273 1.00 91.81 87 GLY A CA 1
ATOM 700 C C . GLY A 1 87 ? -2.596 6.546 6.377 1.00 91.81 87 GLY A C 1
ATOM 701 O O . GLY A 1 87 ? -3.140 6.436 7.483 1.00 91.81 87 GLY A O 1
ATOM 702 N N . ILE A 1 88 ? -1.823 7.592 6.066 1.00 91.56 88 ILE A N 1
ATOM 703 C CA . ILE A 1 88 ? -1.568 8.726 6.968 1.00 91.56 88 ILE A CA 1
ATOM 704 C C . ILE A 1 88 ? -2.872 9.485 7.252 1.00 91.56 88 ILE A C 1
ATOM 706 O O . ILE A 1 88 ? -3.195 9.738 8.419 1.00 91.56 88 ILE A O 1
ATOM 710 N N . ALA A 1 89 ? -3.672 9.762 6.218 1.00 91.44 89 ALA A N 1
ATOM 711 C CA . ALA A 1 89 ? -4.961 10.436 6.343 1.00 91.44 89 ALA A CA 1
ATOM 712 C C . ALA A 1 89 ? -5.910 9.684 7.294 1.00 91.44 89 ALA A C 1
ATOM 714 O O . ALA A 1 89 ? -6.470 10.289 8.209 1.00 91.44 89 ALA A O 1
ATOM 715 N N . ILE A 1 90 ? -6.027 8.351 7.184 1.00 90.75 90 ILE A N 1
ATOM 716 C CA . ILE A 1 90 ? -6.844 7.531 8.106 1.00 90.75 90 ILE A CA 1
ATOM 717 C C . ILE A 1 90 ? -6.425 7.739 9.568 1.00 90.75 90 ILE A C 1
ATOM 719 O O . ILE A 1 90 ? -7.278 7.752 10.466 1.00 90.75 90 ILE A O 1
ATOM 723 N N . LYS A 1 91 ? -5.118 7.857 9.833 1.00 86.19 91 LYS A N 1
ATOM 724 C CA . LYS A 1 91 ? -4.579 8.038 11.188 1.00 86.19 91 LYS A CA 1
ATOM 725 C C . LYS A 1 91 ? -4.900 9.428 11.736 1.00 86.19 91 LYS A C 1
ATOM 727 O O . LYS A 1 91 ? -5.218 9.534 12.921 1.00 86.19 91 LYS A O 1
ATOM 732 N N . TRP A 1 92 ? -4.871 10.452 10.885 1.00 85.88 92 TRP A N 1
ATOM 733 C CA . TRP A 1 92 ? -5.178 11.833 11.254 1.00 85.88 92 TRP A CA 1
ATOM 734 C C . TRP A 1 92 ? -6.683 12.044 11.482 1.00 85.88 92 TRP A C 1
ATOM 736 O O . TRP A 1 92 ? -7.100 12.436 12.574 1.00 85.88 92 TRP A O 1
ATOM 746 N N . PHE A 1 93 ? -7.523 11.619 10.531 1.00 83.88 93 PHE A N 1
ATOM 747 C CA . PHE A 1 93 ? -8.985 11.733 10.624 1.00 83.88 93 PHE A CA 1
ATOM 748 C C . PHE A 1 93 ? -9.618 10.842 11.696 1.00 83.88 93 PHE A C 1
ATOM 750 O O . PHE A 1 93 ? -10.770 11.064 12.069 1.00 83.88 93 PHE A O 1
ATOM 757 N N . LYS A 1 94 ? -8.875 9.876 12.262 1.00 77.00 94 LYS A N 1
ATOM 758 C CA . LYS A 1 94 ? -9.328 9.091 13.423 1.00 77.00 94 LYS A CA 1
ATOM 759 C C . LYS A 1 94 ? -9.794 9.980 14.583 1.00 77.00 94 LYS A C 1
ATOM 761 O O . LYS A 1 94 ? -10.658 9.540 15.335 1.00 77.00 94 LYS A O 1
ATOM 766 N N . LYS A 1 95 ? -9.214 11.174 14.739 1.00 75.81 95 LYS A N 1
ATOM 767 C CA . LYS A 1 95 ? -9.536 12.113 15.822 1.00 75.81 95 LYS A CA 1
ATOM 768 C C . LYS A 1 95 ? -10.707 13.051 15.510 1.00 75.81 95 LYS A C 1
ATOM 770 O O . LYS A 1 95 ? -11.196 13.687 16.429 1.00 75.81 95 LYS A O 1
ATOM 775 N N . ILE A 1 96 ? -11.123 13.146 14.245 1.00 79.94 96 ILE A N 1
ATOM 776 C CA . ILE A 1 96 ? -12.019 14.209 13.769 1.00 79.94 96 ILE A CA 1
ATOM 777 C C . ILE A 1 96 ? -13.421 13.663 13.491 1.00 79.94 96 ILE A C 1
ATOM 779 O O . ILE A 1 96 ? -14.394 14.174 14.029 1.00 79.94 96 ILE A O 1
ATOM 783 N N . SER A 1 97 ? -13.546 12.614 12.668 1.00 85.81 97 SER A N 1
ATOM 784 C CA . SER A 1 97 ? -14.860 12.092 12.265 1.00 85.81 97 SER A CA 1
ATOM 785 C C . SER A 1 97 ? -14.836 10.586 11.969 1.00 85.81 97 SER A C 1
ATOM 787 O O . SER A 1 97 ? -14.044 10.126 11.132 1.00 85.81 97 SER A O 1
ATOM 789 N N . PRO A 1 98 ? -15.730 9.788 12.591 1.00 84.44 98 PRO A N 1
ATOM 790 C CA . PRO A 1 98 ? -15.889 8.368 12.278 1.00 84.44 98 PRO A CA 1
ATOM 791 C C . PRO A 1 98 ? -16.292 8.103 10.820 1.00 84.44 98 PRO A C 1
ATOM 793 O O . PRO A 1 98 ? -15.816 7.130 10.227 1.00 84.44 98 PRO A O 1
ATOM 796 N N . ALA A 1 99 ? -17.132 8.967 10.236 1.00 85.62 99 ALA A N 1
ATOM 797 C CA . ALA A 1 99 ? -17.621 8.827 8.865 1.00 85.62 99 ALA A CA 1
ATOM 798 C C . ALA A 1 99 ? -16.492 9.047 7.848 1.00 85.62 99 ALA A C 1
ATOM 800 O O . ALA A 1 99 ? -16.234 8.174 7.015 1.00 85.62 99 ALA A O 1
ATOM 801 N N . SER A 1 100 ? -15.728 10.136 7.991 1.00 86.94 100 SER A N 1
ATOM 802 C CA . SER A 1 100 ? -14.564 10.420 7.139 1.00 86.94 100 SER A CA 1
ATOM 803 C C . SER A 1 100 ? -13.526 9.302 7.237 1.00 86.94 100 SER A C 1
ATOM 805 O O . SER A 1 100 ? -13.000 8.837 6.228 1.00 86.94 100 SER A O 1
ATOM 807 N N . ARG A 1 101 ? -13.283 8.776 8.445 1.00 87.19 101 ARG A N 1
ATOM 808 C CA . ARG A 1 101 ? -12.382 7.632 8.646 1.00 87.19 101 ARG A CA 1
ATOM 809 C C . ARG A 1 101 ? -12.837 6.382 7.883 1.00 87.19 101 ARG A C 1
ATOM 811 O O . ARG A 1 101 ? -11.989 5.622 7.415 1.00 87.19 101 ARG A O 1
ATOM 818 N N . LYS A 1 102 ? -14.147 6.126 7.785 1.00 88.88 102 LYS A N 1
ATOM 819 C CA . LYS A 1 102 ? -14.697 4.987 7.031 1.00 88.88 102 LYS A CA 1
ATOM 820 C C . LYS A 1 102 ? -14.483 5.174 5.527 1.00 88.88 102 LYS A C 1
ATOM 822 O O . LYS A 1 102 ? -14.007 4.241 4.889 1.00 88.88 102 LYS A O 1
ATOM 827 N N . ALA A 1 103 ? -14.737 6.371 4.997 1.00 90.69 103 ALA A N 1
ATOM 828 C CA . ALA A 1 103 ? -14.490 6.699 3.591 1.00 90.69 103 ALA A CA 1
ATOM 829 C C . ALA A 1 103 ? -13.010 6.520 3.208 1.00 90.69 103 ALA A C 1
ATOM 831 O O . ALA A 1 103 ? -12.693 5.771 2.287 1.00 90.69 103 ALA A O 1
ATOM 832 N N . TRP A 1 104 ? -12.088 7.090 3.991 1.00 92.88 104 TRP A N 1
ATOM 833 C CA . TRP A 1 104 ? -10.649 6.941 3.751 1.00 92.88 104 TRP A CA 1
ATOM 834 C C . TRP A 1 104 ? -10.170 5.487 3.809 1.00 92.88 104 TRP A C 1
ATOM 836 O O . TRP A 1 104 ? -9.272 5.107 3.065 1.00 92.88 104 TRP A O 1
ATOM 846 N N . ARG A 1 105 ? -10.784 4.643 4.650 1.00 90.88 105 ARG A N 1
ATOM 847 C CA . ARG A 1 105 ? -10.500 3.199 4.662 1.00 90.88 105 ARG A CA 1
ATOM 848 C C . ARG A 1 105 ? -10.922 2.512 3.369 1.00 90.88 105 ARG A C 1
ATOM 850 O O . ARG A 1 105 ? -10.177 1.660 2.902 1.00 90.88 105 ARG A O 1
ATOM 857 N N . PHE A 1 106 ? -12.085 2.851 2.814 1.00 92.31 106 PHE A N 1
ATOM 858 C CA . PHE A 1 106 ? -12.515 2.296 1.529 1.00 92.31 106 PHE A CA 1
ATOM 859 C C . PHE A 1 106 ? -11.580 2.721 0.401 1.00 92.31 106 PHE A C 1
ATOM 861 O O . PHE A 1 106 ? -11.134 1.862 -0.352 1.00 92.31 106 PHE A O 1
ATOM 868 N N . ILE A 1 107 ? -11.206 4.004 0.356 1.00 94.12 107 ILE A N 1
ATOM 869 C CA . ILE A 1 107 ? -10.221 4.522 -0.603 1.00 94.12 107 ILE A CA 1
ATOM 870 C C . ILE A 1 107 ? -8.898 3.761 -0.471 1.00 94.12 107 ILE A C 1
ATOM 872 O O . ILE A 1 107 ? -8.375 3.264 -1.459 1.00 94.12 107 ILE A O 1
ATOM 876 N N . HIS A 1 108 ? -8.381 3.602 0.748 1.00 94.25 108 HIS A N 1
ATOM 877 C CA . HIS A 1 108 ? -7.117 2.906 0.984 1.00 94.25 108 HIS A CA 1
ATOM 878 C C . HIS A 1 108 ? -7.159 1.428 0.560 1.00 94.25 108 HIS A C 1
ATOM 880 O O . HIS A 1 108 ? -6.206 0.932 -0.036 1.00 94.25 108 HIS A O 1
ATOM 886 N N . ILE A 1 109 ? -8.268 0.724 0.817 1.00 92.00 109 ILE A N 1
ATOM 887 C CA . ILE A 1 109 ? -8.462 -0.662 0.357 1.00 92.00 109 ILE A CA 1
ATOM 888 C C . ILE A 1 109 ? -8.542 -0.722 -1.175 1.00 92.00 109 ILE A C 1
ATOM 890 O O . ILE A 1 109 ? -7.888 -1.570 -1.775 1.00 92.00 109 ILE A O 1
ATOM 894 N N . GLY A 1 110 ? -9.294 0.183 -1.809 1.00 94.25 110 GLY A N 1
ATOM 895 C CA . GLY A 1 110 ? -9.376 0.267 -3.270 1.00 94.25 110 GLY A CA 1
ATOM 896 C C . GLY A 1 110 ? -8.012 0.533 -3.907 1.00 94.25 110 GLY A C 1
ATOM 897 O O . GLY A 1 110 ? -7.609 -0.176 -4.825 1.00 94.25 110 GLY A O 1
ATOM 898 N N . LEU A 1 111 ? -7.248 1.476 -3.349 1.00 94.75 111 LEU A N 1
ATOM 899 C CA . LEU A 1 111 ? -5.871 1.749 -3.761 1.00 94.75 111 LEU A CA 1
ATOM 900 C C . LEU A 1 111 ? -4.966 0.529 -3.572 1.00 94.75 111 LEU A C 1
ATOM 902 O O . LEU A 1 111 ? -4.149 0.257 -4.443 1.00 94.75 111 LEU A O 1
ATOM 906 N N . THR A 1 112 ? -5.137 -0.235 -2.485 1.00 93.62 112 THR A N 1
ATOM 907 C CA . THR A 1 112 ? -4.399 -1.492 -2.253 1.00 93.62 112 THR A CA 1
ATOM 908 C C . THR A 1 112 ? -4.644 -2.492 -3.375 1.00 93.62 112 THR A C 1
ATOM 910 O O . THR A 1 112 ? -3.686 -3.078 -3.867 1.00 93.62 112 THR A O 1
ATOM 913 N N . ALA A 1 113 ? -5.893 -2.662 -3.814 1.00 92.69 113 ALA A N 1
ATOM 914 C CA . ALA A 1 113 ? -6.208 -3.558 -4.924 1.00 92.69 113 ALA A CA 1
ATOM 915 C C . ALA A 1 113 ? -5.516 -3.111 -6.221 1.00 92.69 113 ALA A C 1
ATOM 917 O O . ALA A 1 113 ? -4.809 -3.910 -6.830 1.00 92.69 113 ALA A O 1
ATOM 918 N N . VAL A 1 114 ? -5.641 -1.826 -6.581 1.00 94.06 114 VAL A N 1
ATOM 919 C CA . VAL A 1 114 ? -4.989 -1.245 -7.769 1.00 94.06 114 VAL A CA 1
ATOM 920 C C . VAL A 1 114 ? -3.472 -1.438 -7.716 1.00 94.06 114 VAL A C 1
ATOM 922 O O . VAL A 1 114 ? -2.880 -1.932 -8.675 1.00 94.06 114 VAL A O 1
ATOM 925 N N . PHE A 1 115 ? -2.850 -1.112 -6.583 1.00 94.31 115 PHE A N 1
ATOM 926 C CA . PHE A 1 115 ? -1.411 -1.255 -6.386 1.00 94.31 115 PHE A CA 1
ATOM 927 C C . PHE A 1 115 ? -0.948 -2.706 -6.526 1.00 94.31 115 PHE A C 1
ATOM 929 O O . PHE A 1 115 ? -0.009 -2.966 -7.268 1.00 94.31 115 PHE A O 1
ATOM 936 N N . VAL A 1 116 ? -1.618 -3.659 -5.871 1.00 93.12 116 VAL A N 1
ATOM 937 C CA . VAL A 1 116 ? -1.248 -5.081 -5.955 1.00 93.12 116 VAL A CA 1
ATOM 938 C C . VAL A 1 116 ? -1.363 -5.584 -7.392 1.00 93.12 116 VAL A C 1
ATOM 940 O O . VAL A 1 116 ? -0.442 -6.236 -7.876 1.00 93.12 116 VAL A O 1
ATOM 943 N N . THR A 1 117 ? -2.444 -5.245 -8.104 1.00 92.81 117 THR A N 1
ATOM 944 C CA . THR A 1 117 ? -2.592 -5.639 -9.514 1.00 92.81 117 THR A CA 1
ATOM 945 C C . THR A 1 117 ? -1.520 -5.018 -10.407 1.00 92.81 117 THR A C 1
ATOM 947 O O . THR A 1 117 ? -0.942 -5.716 -11.237 1.00 92.81 117 THR A O 1
ATOM 950 N N . ALA A 1 118 ? -1.199 -3.737 -10.203 1.00 92.38 118 ALA A N 1
ATOM 951 C CA . ALA A 1 118 ? -0.173 -3.041 -10.971 1.00 92.38 118 ALA A CA 1
ATOM 952 C C . ALA A 1 118 ? 1.232 -3.583 -10.673 1.00 92.38 118 ALA A C 1
ATOM 954 O O . ALA A 1 118 ? 2.025 -3.731 -11.596 1.00 92.38 118 ALA A O 1
ATOM 955 N N . LEU A 1 119 ? 1.529 -3.920 -9.414 1.00 92.25 119 LEU A N 1
ATOM 956 C CA . LEU A 1 119 ? 2.803 -4.502 -8.997 1.00 92.25 119 LEU A CA 1
ATOM 957 C C . LEU A 1 119 ? 3.004 -5.897 -9.595 1.00 92.25 119 LEU A C 1
ATOM 959 O O . LEU A 1 119 ? 4.069 -6.175 -10.138 1.00 92.25 119 LEU A O 1
ATOM 963 N N . LEU A 1 120 ? 1.987 -6.761 -9.530 1.00 92.44 120 LEU A N 1
ATOM 964 C CA . LEU A 1 120 ? 2.049 -8.090 -10.144 1.00 92.44 120 LEU A CA 1
ATOM 965 C C . LEU A 1 120 ? 2.256 -7.982 -11.654 1.00 92.44 120 LEU A C 1
ATOM 967 O O . LEU A 1 120 ? 3.130 -8.649 -12.199 1.00 92.44 120 LEU A O 1
ATOM 971 N N . TRP A 1 121 ? 1.499 -7.102 -12.316 1.00 91.94 121 TRP A N 1
ATOM 972 C CA . TRP A 1 121 ? 1.664 -6.858 -13.745 1.00 91.94 121 TRP A CA 1
ATOM 973 C C . TRP A 1 121 ? 3.050 -6.302 -14.084 1.00 91.94 121 TRP A C 1
ATOM 975 O O . TRP A 1 121 ? 3.667 -6.757 -15.039 1.00 91.94 121 TRP A O 1
ATOM 985 N N . HIS A 1 122 ? 3.572 -5.369 -13.285 1.00 89.69 122 HIS A N 1
ATOM 986 C CA . HIS A 1 122 ? 4.920 -4.830 -13.445 1.00 89.69 122 HIS A CA 1
ATOM 987 C C . HIS A 1 122 ? 5.985 -5.930 -13.326 1.00 89.69 122 HIS A C 1
ATOM 989 O O . HIS A 1 122 ? 6.832 -6.046 -14.205 1.00 89.69 122 HIS A O 1
ATOM 995 N N . ILE A 1 123 ? 5.911 -6.789 -12.306 1.00 89.44 123 ILE A N 1
ATOM 996 C CA . ILE A 1 123 ? 6.857 -7.902 -12.145 1.00 89.44 123 ILE A CA 1
ATOM 997 C C . ILE A 1 123 ? 6.768 -8.864 -13.337 1.00 89.44 123 ILE A C 1
ATOM 999 O O . ILE A 1 123 ? 7.795 -9.216 -13.907 1.00 89.44 123 ILE A O 1
ATOM 1003 N N . VAL A 1 124 ? 5.559 -9.257 -13.752 1.00 89.50 124 VAL A N 1
ATOM 1004 C CA . VAL A 1 124 ? 5.364 -10.162 -14.897 1.00 89.50 124 VAL A CA 1
ATOM 1005 C C . VAL A 1 124 ? 5.928 -9.557 -16.183 1.00 89.50 124 VAL A C 1
ATOM 1007 O O . VAL A 1 124 ? 6.722 -10.194 -16.870 1.00 89.50 124 VAL A O 1
ATOM 1010 N N . LEU A 1 125 ? 5.555 -8.316 -16.493 1.00 85.50 125 LEU A N 1
ATOM 1011 C CA . LEU A 1 125 ? 5.953 -7.652 -17.727 1.00 85.50 125 LEU A CA 1
ATOM 1012 C C . LEU A 1 125 ? 7.473 -7.496 -17.822 1.00 85.50 125 LEU A C 1
ATOM 1014 O O . LEU A 1 125 ? 8.050 -7.864 -18.838 1.00 85.50 125 LEU A O 1
ATOM 1018 N N . TYR A 1 126 ? 8.121 -6.985 -16.774 1.00 83.31 126 TYR A N 1
ATOM 1019 C CA . TYR A 1 126 ? 9.537 -6.617 -16.839 1.00 83.31 126 TYR A CA 1
ATOM 1020 C C . TYR A 1 126 ? 10.508 -7.751 -16.487 1.00 83.31 126 TYR A C 1
ATOM 1022 O O . TYR A 1 126 ? 11.654 -7.676 -16.906 1.00 83.31 126 TYR A O 1
ATOM 1030 N N . HIS A 1 127 ? 10.087 -8.795 -15.761 1.00 82.38 127 HIS A N 1
ATOM 1031 C CA . HIS A 1 127 ? 10.970 -9.929 -15.436 1.00 82.38 127 HIS A CA 1
ATOM 1032 C C . HIS A 1 127 ? 10.700 -11.205 -16.237 1.00 82.38 127 HIS A C 1
ATOM 1034 O O . HIS A 1 127 ? 11.561 -12.079 -16.245 1.00 82.38 127 HIS A O 1
ATOM 1040 N N . PHE A 1 128 ? 9.531 -11.353 -16.868 1.00 81.81 128 PHE A N 1
ATOM 1041 C CA . PHE A 1 128 ? 9.180 -12.594 -17.576 1.00 81.81 128 PHE A CA 1
ATOM 1042 C C . PHE A 1 128 ? 8.835 -12.401 -19.055 1.00 81.81 128 PHE A C 1
ATOM 1044 O O . PHE A 1 128 ? 8.914 -13.368 -19.807 1.00 81.81 128 PHE A O 1
ATOM 1051 N N . ILE A 1 129 ? 8.414 -11.201 -19.475 1.00 82.56 129 ILE A N 1
ATOM 1052 C CA . ILE A 1 129 ? 8.007 -10.935 -20.868 1.00 82.56 129 ILE A CA 1
ATOM 1053 C C . ILE A 1 129 ? 9.045 -10.083 -21.606 1.00 82.56 129 ILE A C 1
ATOM 1055 O O . ILE A 1 129 ? 9.378 -10.381 -22.747 1.00 82.56 129 ILE A O 1
ATOM 1059 N N . MET A 1 130 ? 9.506 -8.998 -20.979 1.00 74.06 130 MET A N 1
ATOM 1060 C CA . MET A 1 130 ? 10.424 -8.017 -21.572 1.00 74.06 130 MET A CA 1
ATOM 1061 C C . MET A 1 130 ? 11.859 -8.099 -21.035 1.00 74.06 130 MET A C 1
ATOM 1063 O O . MET A 1 130 ? 12.717 -7.382 -21.549 1.00 74.06 130 MET A O 1
ATOM 1067 N N . GLY A 1 131 ? 12.090 -8.893 -19.986 1.00 57.06 131 GLY A N 1
ATOM 1068 C CA . GLY A 1 131 ? 13.418 -9.154 -19.420 1.00 57.06 131 GLY A CA 1
ATOM 1069 C C . GLY A 1 131 ? 14.089 -10.325 -20.114 1.00 57.06 131 GLY A C 1
ATOM 1070 O O . GLY A 1 131 ? 15.329 -10.269 -20.252 1.00 57.06 131 GLY A O 1
#

Organism: NCBI:txid1262449

InterPro domains:
  IPR025517 Flavinylation-associated cytochrome domain [PF14358] (74-127)

Foldseek 3Di:
DPVVLVVLLVLLVVLVVLLVVLVVVVVCVVVPDPDPDPNVVSLVSSLVSLVVSLVSLCVSCVVVVVPPDPALSNQLNVLSVVLNVLSVVLVVCVVPDPVVNVVSVVVNVVSSVSNVVSSVVVCCCVVPPVD